Protein AF-A0A7X5SBX9-F1 (afdb_monomer_lite)

Structure (mmCIF, N/CA/C/O backbone):
data_AF-A0A7X5SBX9-F1
#
_entry.id   AF-A0A7X5SBX9-F1
#
loop_
_atom_site.group_PDB
_atom_site.id
_atom_site.type_symbol
_atom_site.label_atom_id
_atom_site.label_alt_id
_atom_site.label_comp_id
_atom_site.label_asym_id
_atom_site.label_entity_id
_atom_site.label_seq_id
_atom_site.pdbx_PDB_ins_code
_atom_site.Cartn_x
_atom_site.Cartn_y
_atom_site.Cartn_z
_atom_site.occupancy
_atom_site.B_iso_or_equiv
_atom_site.auth_seq_id
_atom_site.auth_comp_id
_atom_site.auth_asym_id
_atom_site.auth_atom_id
_atom_site.pdbx_PDB_model_num
ATOM 1 N N . LYS A 1 1 ? 2.574 -17.340 -10.762 1.00 92.25 1 LYS A N 1
ATOM 2 C CA . LYS A 1 1 ? 3.185 -17.526 -12.103 1.00 92.25 1 LYS A CA 1
ATOM 3 C C . LYS A 1 1 ? 4.017 -16.294 -12.417 1.00 92.25 1 LYS A C 1
ATOM 5 O O . LYS A 1 1 ? 3.651 -15.232 -11.936 1.00 92.25 1 LYS A O 1
ATOM 10 N N . ALA A 1 2 ? 5.104 -16.433 -13.167 1.00 96.19 2 ALA A N 1
ATOM 11 C CA . ALA A 1 2 ? 5.931 -15.304 -13.580 1.00 96.19 2 ALA A CA 1
ATOM 12 C C . ALA A 1 2 ? 6.313 -15.465 -15.054 1.00 96.19 2 ALA A C 1
ATOM 14 O O . ALA A 1 2 ? 6.641 -16.578 -15.467 1.00 96.19 2 ALA A O 1
ATOM 15 N N . HIS A 1 3 ? 6.259 -14.379 -15.821 1.00 97.44 3 HIS A N 1
ATOM 16 C CA . HIS A 1 3 ? 6.640 -14.342 -17.231 1.00 97.44 3 HIS A CA 1
ATOM 17 C C . HIS A 1 3 ? 7.569 -13.158 -17.471 1.00 97.44 3 HIS A C 1
ATOM 19 O O . HIS A 1 3 ? 7.263 -12.037 -17.072 1.00 97.44 3 HIS A O 1
ATOM 25 N N . GLY A 1 4 ? 8.705 -13.419 -18.114 1.00 96.12 4 GLY A N 1
ATOM 26 C CA . GLY A 1 4 ? 9.701 -12.407 -18.444 1.00 96.12 4 GLY A CA 1
ATOM 27 C C . GLY A 1 4 ? 9.934 -12.327 -19.947 1.00 96.12 4 GLY A C 1
ATOM 28 O O . GLY A 1 4 ? 9.848 -13.339 -20.644 1.00 96.12 4 GLY A O 1
ATOM 29 N N . ARG A 1 5 ? 10.245 -11.129 -20.438 1.00 96.06 5 ARG A N 1
ATOM 30 C CA . ARG A 1 5 ? 10.600 -10.869 -21.838 1.00 96.06 5 ARG A CA 1
ATOM 31 C C . ARG A 1 5 ? 11.639 -9.759 -21.909 1.00 96.06 5 ARG A C 1
ATOM 33 O O . ARG A 1 5 ? 11.626 -8.851 -21.083 1.00 96.06 5 ARG A O 1
ATOM 40 N N . ILE A 1 6 ? 12.503 -9.828 -22.916 1.00 95.44 6 ILE A N 1
ATOM 41 C CA . ILE A 1 6 ? 13.367 -8.719 -23.312 1.00 95.44 6 ILE A CA 1
ATOM 42 C C . ILE A 1 6 ? 13.022 -8.342 -24.746 1.00 95.44 6 ILE A C 1
ATOM 44 O O . ILE A 1 6 ? 12.961 -9.213 -25.614 1.00 95.44 6 ILE A O 1
ATOM 48 N N . ASP A 1 7 ? 12.815 -7.053 -24.982 1.00 93.00 7 ASP A N 1
ATOM 49 C CA . ASP A 1 7 ? 12.520 -6.524 -26.306 1.00 93.00 7 ASP A CA 1
ATOM 50 C C . ASP A 1 7 ? 13.794 -6.135 -27.037 1.00 93.00 7 ASP A C 1
ATOM 52 O O . ASP A 1 7 ? 14.637 -5.405 -26.512 1.00 93.00 7 ASP A O 1
ATOM 56 N N . ALA A 1 8 ? 13.922 -6.617 -28.273 1.00 83.44 8 ALA A N 1
ATOM 57 C CA . ALA A 1 8 ? 14.996 -6.231 -29.173 1.00 83.44 8 ALA A CA 1
ATOM 58 C C . ALA A 1 8 ? 14.682 -4.852 -29.775 1.00 83.44 8 ALA A C 1
ATOM 60 O O . ALA A 1 8 ? 13.998 -4.736 -30.790 1.00 83.44 8 ALA A O 1
ATOM 61 N N . ALA A 1 9 ? 15.172 -3.806 -29.117 1.00 82.38 9 ALA A N 1
ATOM 62 C CA . ALA A 1 9 ? 15.111 -2.418 -29.563 1.00 82.38 9 ALA A CA 1
ATOM 63 C C . ALA A 1 9 ? 16.514 -1.787 -29.505 1.00 82.38 9 ALA A C 1
ATOM 65 O O . ALA A 1 9 ? 17.444 -2.390 -28.971 1.00 82.38 9 ALA A O 1
ATOM 66 N N . ALA A 1 10 ? 16.669 -0.563 -30.026 1.00 84.94 10 ALA A N 1
ATOM 67 C CA . ALA A 1 10 ? 17.936 0.180 -29.950 1.00 84.94 10 ALA A CA 1
ATOM 68 C C . ALA A 1 10 ? 18.453 0.317 -28.503 1.00 84.94 10 ALA A C 1
ATOM 70 O O . ALA A 1 10 ? 19.654 0.223 -28.266 1.00 84.94 10 ALA A O 1
ATOM 71 N N . THR A 1 11 ? 17.529 0.448 -27.545 1.00 87.56 11 THR A N 1
ATOM 72 C CA . THR A 1 11 ? 17.781 0.239 -26.116 1.00 87.56 11 THR A CA 1
ATOM 73 C C . THR A 1 11 ? 16.912 -0.930 -25.651 1.00 87.56 11 THR A C 1
ATOM 75 O O . THR A 1 11 ? 15.694 -0.760 -25.551 1.00 87.56 11 THR A O 1
ATOM 78 N N . PRO A 1 12 ? 17.485 -2.115 -25.384 1.00 93.06 12 PRO A N 1
ATOM 79 C CA . PRO A 1 12 ? 16.712 -3.273 -24.951 1.00 93.06 12 PRO A CA 1
ATOM 80 C C . PRO A 1 12 ? 15.933 -3.002 -23.658 1.00 93.06 12 PRO A C 1
ATOM 82 O O . PRO A 1 12 ? 16.450 -2.374 -22.732 1.00 93.06 12 PRO A O 1
ATOM 85 N N . GLN A 1 13 ? 14.687 -3.470 -23.585 1.00 95.12 13 GLN A N 1
ATOM 86 C CA . GLN A 1 13 ? 13.822 -3.305 -22.409 1.00 95.12 13 GLN A CA 1
ATOM 87 C C . GLN A 1 13 ? 13.483 -4.663 -21.809 1.00 95.12 13 GLN A C 1
ATOM 89 O O . GLN A 1 13 ? 13.090 -5.574 -22.534 1.00 95.12 13 GLN A O 1
ATOM 94 N N . ALA A 1 14 ? 13.627 -4.797 -20.494 1.00 95.62 14 ALA A N 1
ATOM 95 C CA . ALA A 1 14 ? 13.202 -5.973 -19.752 1.00 95.62 14 ALA A CA 1
ATOM 96 C C . ALA A 1 14 ? 11.796 -5.757 -19.189 1.00 95.62 14 ALA A C 1
ATOM 98 O O . ALA A 1 14 ? 11.502 -4.707 -18.621 1.00 95.62 14 ALA A O 1
ATOM 99 N N . HIS A 1 15 ? 10.953 -6.778 -19.309 1.00 96.69 15 HIS A N 1
ATOM 100 C CA . HIS A 1 15 ? 9.602 -6.836 -18.765 1.00 96.69 15 HIS A CA 1
ATOM 101 C C . HIS A 1 15 ? 9.459 -8.080 -17.894 1.00 96.69 15 HIS A C 1
ATOM 103 O O . HIS A 1 15 ? 9.902 -9.163 -18.283 1.00 96.69 15 HIS A O 1
ATOM 109 N N . LEU A 1 16 ? 8.814 -7.939 -16.739 1.00 96.75 16 LEU A N 1
ATOM 110 C CA . LEU A 1 16 ? 8.496 -9.048 -15.848 1.00 96.75 16 LEU A CA 1
ATOM 111 C C . LEU A 1 16 ? 7.091 -8.871 -15.276 1.00 96.75 16 LEU A C 1
ATOM 113 O O . LEU A 1 16 ? 6.802 -7.895 -14.592 1.00 96.75 16 LEU A O 1
ATOM 117 N N . GLU A 1 17 ? 6.233 -9.847 -15.531 1.00 98.06 17 GLU A N 1
ATOM 118 C CA . GLU A 1 17 ? 4.890 -9.936 -14.970 1.00 98.06 17 GLU A CA 1
ATOM 119 C C . GLU A 1 17 ? 4.841 -11.089 -13.973 1.00 98.06 17 GLU A C 1
ATOM 121 O O . GLU A 1 17 ? 5.220 -12.220 -14.287 1.00 98.06 17 GLU A O 1
ATOM 126 N N . VAL A 1 18 ? 4.365 -10.817 -12.763 1.00 97.94 18 VAL A N 1
ATOM 127 C CA . VAL A 1 18 ? 4.237 -11.795 -11.686 1.00 97.94 18 VAL A CA 1
ATOM 128 C C . VAL A 1 18 ? 2.808 -11.774 -11.160 1.00 97.94 18 VAL A C 1
ATOM 130 O O . VAL A 1 18 ? 2.305 -10.741 -10.732 1.00 97.94 18 VAL A O 1
ATOM 133 N N . SER A 1 19 ? 2.180 -12.945 -11.140 1.00 97.88 19 SER A N 1
ATOM 134 C CA . SER A 1 19 ? 0.872 -13.170 -10.524 1.00 97.88 19 SER A CA 1
ATOM 135 C C . SER A 1 19 ? 1.034 -14.066 -9.302 1.00 97.88 19 SER A C 1
ATOM 137 O O . SER A 1 19 ? 1.477 -15.220 -9.421 1.00 97.88 19 SER A O 1
ATOM 139 N N . ILE A 1 20 ? 0.655 -13.559 -8.134 1.00 97.88 20 ILE A N 1
ATOM 140 C CA . ILE A 1 20 ? 0.718 -14.261 -6.853 1.00 97.88 20 ILE A CA 1
ATOM 141 C C . ILE A 1 20 ? -0.720 -14.620 -6.436 1.00 97.88 20 ILE A C 1
ATOM 143 O O . ILE A 1 20 ? -1.501 -13.716 -6.141 1.00 97.88 20 ILE A O 1
ATOM 147 N N . PRO A 1 21 ? -1.092 -15.918 -6.397 1.00 97.75 21 PRO A N 1
ATOM 148 C CA . PRO A 1 21 ? -2.480 -16.328 -6.151 1.00 97.75 21 PRO A CA 1
ATOM 149 C C . PRO A 1 21 ? -3.032 -15.897 -4.789 1.00 97.75 21 PRO A C 1
ATOM 151 O O . PRO A 1 21 ? -4.204 -15.560 -4.670 1.00 97.75 21 PRO A O 1
ATOM 154 N N . THR A 1 22 ? -2.192 -15.915 -3.755 1.00 97.81 22 THR A N 1
ATOM 155 C CA . THR A 1 22 ? -2.549 -15.521 -2.388 1.00 97.81 22 THR A CA 1
ATOM 156 C C . THR A 1 22 ? -1.390 -14.771 -1.763 1.00 97.81 22 THR A C 1
ATOM 158 O O . THR A 1 22 ? -0.244 -15.203 -1.907 1.00 97.81 22 THR A O 1
ATOM 161 N N . PHE A 1 23 ? -1.668 -13.700 -1.032 1.00 97.44 23 PHE A N 1
ATOM 162 C CA . PHE A 1 23 ? -0.637 -12.886 -0.403 1.00 97.44 23 PHE A CA 1
ATOM 163 C C . PHE A 1 23 ? -1.092 -12.362 0.955 1.00 97.44 23 PHE A C 1
ATOM 165 O O . PHE A 1 23 ? -2.276 -12.146 1.193 1.00 97.44 23 PHE A O 1
ATOM 172 N N . LYS A 1 24 ? -0.122 -12.126 1.838 1.00 97.50 24 LYS A N 1
ATOM 173 C CA . LYS A 1 24 ? -0.315 -11.386 3.085 1.00 97.50 24 LYS A CA 1
ATOM 174 C C . LYS A 1 24 ? 0.732 -10.292 3.151 1.00 97.50 24 LYS A C 1
ATOM 176 O O . LYS A 1 24 ? 1.890 -10.549 2.823 1.00 97.50 24 LYS A O 1
ATOM 181 N N . ALA A 1 25 ? 0.341 -9.105 3.593 1.00 95.44 25 ALA A N 1
ATOM 182 C CA . ALA A 1 25 ? 1.286 -8.031 3.863 1.00 95.44 25 ALA A CA 1
ATOM 183 C C . ALA A 1 25 ? 1.317 -7.717 5.357 1.00 95.44 25 ALA A C 1
ATOM 185 O O . ALA A 1 25 ? 0.280 -7.610 6.012 1.00 95.44 25 ALA A O 1
ATOM 186 N N . ALA A 1 26 ? 2.529 -7.564 5.877 1.00 96.19 26 ALA A N 1
ATOM 187 C CA . ALA A 1 26 ? 2.813 -7.137 7.236 1.00 96.19 26 ALA A CA 1
ATOM 188 C C . ALA A 1 26 ? 4.019 -6.184 7.210 1.00 96.19 26 ALA A C 1
ATOM 190 O O . ALA A 1 26 ? 4.863 -6.295 6.311 1.00 96.19 26 ALA A O 1
ATOM 191 N N . PRO A 1 27 ? 4.142 -5.257 8.171 1.00 93.12 27 PRO A N 1
ATOM 192 C CA . PRO A 1 27 ? 5.330 -4.429 8.297 1.00 93.12 27 PRO A CA 1
ATOM 193 C C . PRO A 1 27 ? 6.572 -5.289 8.557 1.00 93.12 27 PRO A C 1
ATOM 195 O O . PRO A 1 27 ? 6.510 -6.271 9.298 1.00 93.12 27 PRO A O 1
ATOM 198 N N . ARG A 1 28 ? 7.723 -4.898 7.992 1.00 90.94 28 ARG A N 1
ATOM 199 C CA . ARG A 1 28 ? 8.990 -5.643 8.147 1.00 90.94 28 ARG A CA 1
ATOM 200 C C . ARG A 1 28 ? 9.422 -5.783 9.611 1.00 90.94 28 ARG A C 1
ATOM 202 O O . ARG A 1 28 ? 9.971 -6.810 9.991 1.00 90.94 28 ARG A O 1
ATOM 209 N N . ASP A 1 29 ? 9.158 -4.760 10.416 1.00 94.00 29 ASP A N 1
ATOM 210 C CA . ASP A 1 29 ? 9.477 -4.691 11.845 1.00 94.00 29 ASP A CA 1
ATOM 211 C C . ASP A 1 29 ? 8.416 -5.350 12.748 1.00 94.00 29 ASP A C 1
ATOM 213 O O . ASP A 1 29 ? 8.649 -5.545 13.939 1.00 94.00 29 ASP A O 1
ATOM 217 N N . ALA A 1 30 ? 7.255 -5.716 12.196 1.00 93.62 30 ALA A N 1
ATOM 218 C CA . ALA A 1 30 ? 6.140 -6.304 12.930 1.00 93.62 30 ALA A CA 1
ATOM 219 C C . ALA A 1 30 ? 5.452 -7.413 12.107 1.00 93.62 30 ALA A C 1
ATOM 221 O O . ALA A 1 30 ? 4.266 -7.308 11.795 1.00 93.62 30 ALA A O 1
ATOM 222 N N . PRO A 1 31 ? 6.145 -8.523 11.786 1.00 92.75 31 PRO A N 1
ATOM 223 C CA . PRO A 1 31 ? 5.660 -9.534 10.836 1.00 92.75 31 PRO A CA 1
ATOM 224 C C . PRO A 1 31 ? 4.389 -10.274 11.284 1.00 92.75 31 PRO A C 1
ATOM 226 O O . PRO A 1 31 ? 3.738 -10.932 10.478 1.00 92.75 31 PRO A O 1
ATOM 229 N N . ARG A 1 32 ? 4.021 -10.181 12.569 1.00 92.38 32 ARG A N 1
ATOM 230 C CA . ARG A 1 32 ? 2.772 -10.746 13.110 1.00 92.38 32 ARG A CA 1
ATOM 231 C C . ARG A 1 32 ? 1.564 -9.814 12.943 1.00 92.38 32 ARG A C 1
ATOM 233 O O . ARG A 1 32 ? 0.440 -10.266 13.126 1.00 92.38 32 ARG A O 1
ATOM 240 N N . GLN A 1 33 ? 1.777 -8.537 12.622 1.00 94.06 33 GLN A N 1
ATOM 241 C CA . GLN A 1 33 ? 0.708 -7.565 12.386 1.00 94.06 33 GLN A CA 1
ATOM 242 C C . GLN A 1 33 ? 0.305 -7.609 10.913 1.00 94.06 33 GLN A C 1
ATOM 244 O O . GLN A 1 33 ? 0.842 -6.878 10.083 1.00 94.06 33 GLN A O 1
ATOM 249 N N . VAL A 1 34 ? -0.620 -8.508 10.581 1.00 96.44 34 VAL A N 1
ATOM 250 C CA . VAL A 1 34 ? -1.158 -8.615 9.221 1.00 96.44 34 VAL A CA 1
ATOM 251 C C . VAL A 1 34 ? -1.974 -7.362 8.914 1.00 96.44 34 VAL A C 1
ATOM 253 O O . VAL A 1 34 ? -2.994 -7.118 9.553 1.00 96.44 34 VAL A O 1
ATOM 256 N N . LEU A 1 35 ? -1.530 -6.585 7.928 1.00 96.12 35 LEU A N 1
ATOM 257 C CA . LEU A 1 35 ? -2.261 -5.420 7.426 1.00 96.12 35 LEU A CA 1
ATOM 258 C C . LEU A 1 35 ? -3.411 -5.872 6.533 1.00 96.12 35 LEU A C 1
ATOM 260 O O . LEU A 1 35 ? -4.536 -5.398 6.656 1.00 96.12 35 LEU A O 1
ATOM 264 N N . LEU A 1 36 ? -3.111 -6.817 5.642 1.00 97.06 36 LEU A N 1
ATOM 265 C CA . LEU A 1 36 ? -4.059 -7.340 4.673 1.00 97.06 36 LEU A CA 1
ATOM 266 C C . LEU A 1 36 ? -3.726 -8.778 4.264 1.00 97.06 36 LEU A C 1
ATOM 268 O O . LEU A 1 36 ? -2.566 -9.203 4.288 1.00 97.06 36 LEU A O 1
ATOM 272 N N . ASP A 1 37 ? -4.767 -9.501 3.871 1.00 98.06 37 ASP A N 1
ATOM 273 C CA . ASP A 1 37 ? -4.752 -10.875 3.374 1.00 98.06 37 ASP A CA 1
ATOM 274 C C . ASP A 1 37 ? -5.618 -10.935 2.113 1.00 98.06 37 ASP A C 1
ATOM 276 O O . ASP A 1 37 ? -6.808 -10.616 2.152 1.00 98.06 37 ASP A O 1
ATOM 280 N N . GLY A 1 38 ? -5.021 -11.274 0.979 1.00 98.12 38 GLY A N 1
ATOM 281 C CA . GLY A 1 38 ? -5.664 -11.113 -0.315 1.00 98.12 38 GLY A CA 1
ATOM 282 C C . GLY A 1 38 ? -5.299 -12.186 -1.323 1.00 98.12 38 GLY A C 1
ATOM 283 O O . GLY A 1 38 ? -4.548 -13.133 -1.061 1.00 98.12 38 GLY A O 1
ATOM 284 N N . ARG A 1 39 ? -5.864 -12.016 -2.514 1.00 98.06 39 ARG A N 1
ATOM 285 C CA . ARG A 1 39 ? -5.692 -12.905 -3.659 1.00 98.06 39 ARG A CA 1
ATOM 286 C C . ARG A 1 39 ? -5.305 -12.127 -4.903 1.00 98.06 39 ARG A C 1
ATOM 288 O O . ARG A 1 39 ? -5.507 -10.919 -4.965 1.00 98.06 39 ARG A O 1
ATOM 295 N N . ASP A 1 40 ? -4.742 -12.848 -5.864 1.00 97.25 40 ASP A N 1
ATOM 296 C CA . ASP A 1 40 ? -4.482 -12.360 -7.220 1.00 97.25 40 ASP A CA 1
ATOM 297 C C . ASP A 1 40 ? -3.671 -11.058 -7.285 1.00 97.25 40 ASP A C 1
ATOM 299 O O . ASP A 1 40 ? -3.932 -10.182 -8.112 1.00 97.25 40 ASP A O 1
ATOM 303 N N . LEU A 1 41 ? -2.642 -10.951 -6.441 1.00 98.19 41 LEU A N 1
ATOM 304 C CA . LEU A 1 41 ? -1.698 -9.840 -6.486 1.00 98.19 41 LEU A CA 1
ATOM 305 C C . LEU A 1 41 ? -0.936 -9.876 -7.813 1.00 98.19 41 LEU A C 1
ATOM 307 O O . LEU A 1 41 ? -0.292 -10.876 -8.144 1.00 98.19 41 LEU A O 1
ATOM 311 N N . GLN A 1 42 ? -1.004 -8.773 -8.551 1.00 98.38 42 GLN A N 1
ATOM 312 C CA . GLN A 1 42 ? -0.295 -8.587 -9.810 1.00 98.38 42 GLN A CA 1
ATOM 313 C C . GLN A 1 42 ? 0.853 -7.606 -9.608 1.00 98.38 42 GLN A C 1
ATOM 315 O O . GLN A 1 42 ? 0.668 -6.531 -9.039 1.00 98.38 42 GLN A O 1
ATOM 320 N N . LEU A 1 43 ? 2.024 -7.973 -10.108 1.00 97.31 43 LEU A N 1
ATOM 321 C CA . LEU A 1 43 ? 3.203 -7.127 -10.156 1.00 97.31 43 LEU A CA 1
ATOM 322 C C . LEU A 1 43 ? 3.705 -7.094 -11.597 1.00 97.31 43 LEU A C 1
ATOM 324 O O . LEU A 1 43 ? 4.139 -8.116 -12.123 1.00 97.31 43 LEU A O 1
ATOM 328 N N . ALA A 1 44 ? 3.645 -5.928 -12.227 1.00 97.81 44 ALA A N 1
ATOM 329 C CA . ALA A 1 44 ? 4.246 -5.683 -13.531 1.00 97.81 44 ALA A CA 1
ATOM 330 C C . ALA A 1 44 ? 5.491 -4.825 -13.338 1.00 97.81 44 ALA A C 1
ATOM 332 O O . ALA A 1 44 ? 5.444 -3.824 -12.634 1.00 97.81 44 ALA A O 1
ATOM 333 N N . MET A 1 45 ? 6.605 -5.206 -13.944 1.00 96.50 45 MET A N 1
ATOM 334 C CA . MET A 1 45 ? 7.870 -4.491 -13.846 1.00 96.50 45 MET A CA 1
ATOM 335 C C . MET A 1 45 ? 8.452 -4.279 -15.230 1.00 96.50 45 MET A C 1
ATOM 337 O O . MET A 1 45 ? 8.366 -5.164 -16.084 1.00 96.50 45 MET A O 1
ATOM 341 N N . HIS A 1 46 ? 9.069 -3.123 -15.439 1.00 96.06 46 HIS A N 1
ATOM 342 C CA . HIS A 1 46 ? 9.811 -2.848 -16.656 1.00 96.06 46 HIS A CA 1
ATOM 343 C C . HIS A 1 46 ? 10.983 -1.897 -16.411 1.00 96.06 46 HIS A C 1
ATOM 345 O O . HIS A 1 46 ? 10.953 -1.077 -15.494 1.00 96.06 46 HIS A O 1
ATOM 351 N N . GLY A 1 47 ? 12.015 -1.998 -17.241 1.00 95.38 47 GLY A N 1
ATOM 352 C CA . GLY A 1 47 ? 13.206 -1.155 -17.165 1.00 95.38 47 GLY A CA 1
ATOM 353 C C . GLY A 1 47 ? 14.212 -1.492 -18.260 1.00 95.38 47 GLY A C 1
ATOM 354 O O . GLY A 1 47 ? 13.944 -2.320 -19.132 1.00 95.38 47 GLY A O 1
ATOM 355 N N . ASP A 1 48 ? 15.382 -0.860 -18.207 1.00 94.88 48 ASP A N 1
ATOM 356 C CA . ASP A 1 48 ? 16.485 -1.174 -19.117 1.00 94.88 48 ASP A CA 1
ATOM 357 C C . ASP A 1 48 ? 16.955 -2.623 -18.909 1.00 94.88 48 ASP A C 1
ATOM 359 O O . ASP A 1 48 ? 17.100 -3.074 -17.774 1.00 94.88 48 ASP A O 1
ATOM 363 N N . ALA A 1 49 ? 17.174 -3.373 -19.991 1.00 92.62 49 ALA A N 1
ATOM 364 C CA . ALA A 1 49 ? 17.611 -4.765 -19.874 1.00 92.62 49 ALA A CA 1
ATOM 365 C C . ALA A 1 49 ? 19.085 -4.899 -19.454 1.00 92.62 49 ALA A C 1
ATOM 367 O O . ALA A 1 49 ? 19.511 -5.970 -19.017 1.00 92.62 49 ALA A O 1
ATOM 368 N N . GLU A 1 50 ? 19.877 -3.833 -19.574 1.00 92.69 50 GLU A N 1
ATOM 369 C CA . GLU A 1 50 ? 21.230 -3.793 -19.046 1.00 92.69 50 GLU A CA 1
ATOM 370 C C . GLU A 1 50 ? 21.190 -3.702 -17.518 1.00 92.69 50 GLU A C 1
ATOM 372 O O . GLU A 1 50 ? 20.772 -2.698 -16.939 1.00 92.69 50 GLU A O 1
ATOM 377 N N . LEU A 1 51 ? 21.683 -4.744 -16.843 1.00 86.00 51 LEU A N 1
ATOM 378 C CA . LEU A 1 51 ? 21.624 -4.862 -15.383 1.00 86.00 51 LEU A CA 1
ATOM 379 C C . LEU A 1 51 ? 22.226 -3.651 -14.647 1.00 86.00 51 LEU A C 1
ATOM 381 O O . LEU A 1 51 ? 21.720 -3.260 -13.595 1.00 86.00 51 LEU A O 1
ATOM 385 N N . ALA A 1 52 ? 23.271 -3.036 -15.213 1.00 89.19 52 ALA A N 1
ATOM 386 C CA . ALA A 1 52 ? 23.905 -1.843 -14.656 1.00 89.19 52 ALA A CA 1
ATOM 387 C C . ALA A 1 52 ? 22.945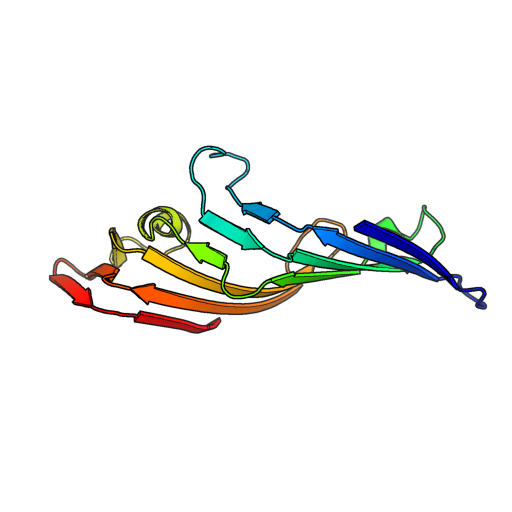 -0.643 -14.567 1.00 89.19 52 ALA A C 1
ATOM 389 O O . ALA A 1 52 ? 23.044 0.140 -13.627 1.00 89.19 52 ALA A O 1
ATOM 390 N N . ARG A 1 53 ? 21.998 -0.528 -15.508 1.00 90.56 53 ARG A N 1
ATOM 391 C CA . ARG A 1 53 ? 21.003 0.554 -15.586 1.00 90.56 53 ARG A CA 1
ATOM 392 C C . ARG A 1 53 ? 19.630 0.142 -15.062 1.00 90.56 53 ARG A C 1
ATOM 394 O O . ARG A 1 53 ? 18.832 1.006 -14.697 1.00 90.56 53 ARG A O 1
ATOM 401 N N . LEU A 1 54 ? 19.348 -1.157 -14.964 1.00 88.88 54 LEU A N 1
ATOM 402 C CA . LEU A 1 54 ? 18.077 -1.678 -14.456 1.00 88.88 54 LEU A CA 1
ATOM 403 C C . LEU A 1 54 ? 17.746 -1.113 -13.069 1.00 88.88 54 LEU A C 1
ATOM 405 O O . LEU A 1 54 ? 16.624 -0.680 -12.838 1.00 88.88 54 LEU A O 1
ATOM 409 N N . ARG A 1 55 ? 18.727 -1.042 -12.162 1.00 88.75 55 ARG A N 1
ATOM 410 C CA . ARG A 1 55 ? 18.524 -0.530 -10.794 1.00 88.75 55 ARG A CA 1
ATOM 411 C C . ARG A 1 55 ? 18.039 0.922 -10.718 1.00 88.75 55 ARG A C 1
ATOM 413 O O . ARG A 1 55 ? 17.444 1.286 -9.716 1.00 88.75 55 ARG A O 1
ATOM 420 N N . ASP A 1 56 ? 18.293 1.731 -11.742 1.00 91.38 56 ASP A N 1
ATOM 421 C CA . ASP A 1 56 ? 17.910 3.148 -11.760 1.00 91.38 56 ASP A CA 1
ATOM 422 C C . ASP A 1 56 ? 16.681 3.387 -12.648 1.00 91.38 56 ASP A C 1
ATOM 424 O O . ASP A 1 56 ? 15.995 4.400 -12.527 1.00 91.38 56 ASP A O 1
ATOM 428 N N . THR A 1 57 ? 16.384 2.441 -13.543 1.00 93.56 57 THR A N 1
ATOM 429 C CA . THR A 1 57 ? 15.310 2.548 -14.540 1.00 93.56 57 THR A CA 1
ATOM 430 C C . THR A 1 57 ? 14.099 1.674 -14.234 1.00 93.56 57 THR A C 1
ATOM 432 O O . THR A 1 57 ? 13.054 1.872 -14.856 1.00 93.56 57 THR A O 1
ATOM 435 N N . LEU A 1 58 ? 14.211 0.730 -13.290 1.00 94.81 58 LEU A N 1
ATOM 436 C CA . LEU A 1 58 ? 13.125 -0.174 -12.926 1.00 94.81 58 LEU A CA 1
ATOM 437 C C . LEU A 1 58 ? 11.927 0.617 -12.401 1.00 94.81 58 LEU A C 1
ATOM 439 O O . LEU A 1 58 ? 12.008 1.344 -11.407 1.00 94.81 58 LEU A O 1
ATOM 443 N N . LYS A 1 59 ? 10.794 0.396 -13.055 1.00 96.44 59 LYS A N 1
ATOM 444 C CA . LYS A 1 59 ? 9.471 0.817 -12.617 1.00 96.44 59 LYS A CA 1
ATOM 445 C C . LYS A 1 59 ? 8.632 -0.421 -12.380 1.00 96.44 59 LYS A C 1
ATOM 447 O O . LYS A 1 59 ? 8.693 -1.374 -13.158 1.00 96.44 59 LYS A O 1
ATOM 452 N N . ALA A 1 60 ? 7.849 -0.398 -11.316 1.00 97.00 60 ALA A N 1
ATOM 453 C CA . ALA A 1 60 ? 6.952 -1.480 -10.965 1.00 97.00 60 ALA A CA 1
ATOM 454 C C . ALA A 1 60 ? 5.540 -0.947 -10.718 1.00 97.00 60 ALA A C 1
ATOM 456 O O . ALA A 1 60 ? 5.381 0.115 -10.129 1.00 97.00 60 ALA A O 1
ATOM 457 N N . GLN A 1 61 ? 4.531 -1.706 -11.130 1.00 97.94 61 GLN A N 1
ATOM 458 C CA . GLN A 1 61 ? 3.132 -1.483 -10.802 1.00 97.94 61 GLN A CA 1
ATOM 459 C C . GLN A 1 61 ? 2.626 -2.668 -9.988 1.00 97.94 61 GLN A C 1
ATOM 461 O O . GLN A 1 61 ? 2.639 -3.807 -10.465 1.00 97.94 61 GLN A O 1
ATOM 466 N N . LEU A 1 62 ? 2.175 -2.400 -8.769 1.00 97.38 62 LEU A N 1
ATOM 467 C CA . LEU A 1 62 ? 1.569 -3.378 -7.878 1.00 97.38 62 LEU A CA 1
ATOM 468 C C . LEU A 1 62 ? 0.060 -3.165 -7.846 1.00 97.38 62 LEU A C 1
ATOM 470 O O . LEU A 1 62 ? -0.387 -2.066 -7.533 1.00 97.38 62 LEU A O 1
ATOM 474 N N . ARG A 1 63 ? -0.724 -4.215 -8.102 1.00 98.19 63 ARG A N 1
ATOM 475 C CA . ARG A 1 63 ? -2.188 -4.140 -8.058 1.00 98.19 63 ARG A CA 1
ATOM 476 C C . ARG A 1 63 ? -2.804 -5.305 -7.315 1.00 98.19 63 ARG A C 1
ATOM 478 O O . ARG A 1 63 ? -2.431 -6.458 -7.532 1.00 98.19 63 ARG A O 1
ATOM 485 N N . PHE A 1 64 ? -3.808 -5.001 -6.513 1.00 98.25 64 PHE A N 1
ATOM 486 C CA . PHE A 1 64 ? -4.670 -5.983 -5.873 1.00 98.25 64 PHE A CA 1
ATOM 487 C C . PHE A 1 64 ? -6.053 -5.386 -5.633 1.00 98.25 64 PHE A C 1
ATOM 489 O O . PHE A 1 64 ? -6.238 -4.168 -5.627 1.00 98.25 64 PHE A O 1
ATOM 496 N N . SER A 1 65 ? -7.036 -6.246 -5.410 1.00 97.94 65 SER A N 1
ATOM 497 C CA . SER A 1 65 ? -8.410 -5.820 -5.166 1.00 97.94 65 SER A CA 1
ATOM 498 C C . SER A 1 65 ? -9.019 -6.621 -4.034 1.00 97.94 65 SER A C 1
ATOM 500 O O . SER A 1 65 ? -8.710 -7.800 -3.872 1.00 97.94 65 SER A O 1
ATOM 502 N N . ASP A 1 66 ? -9.876 -5.956 -3.263 1.00 97.44 66 ASP A N 1
ATOM 503 C CA . ASP A 1 66 ? -10.685 -6.562 -2.202 1.00 97.44 66 ASP A CA 1
ATOM 504 C C . ASP A 1 66 ? -9.878 -7.428 -1.209 1.00 97.44 66 ASP A C 1
ATOM 506 O O . ASP A 1 66 ? -10.337 -8.459 -0.718 1.00 97.44 66 ASP A O 1
ATOM 510 N N . ALA A 1 67 ? -8.642 -7.018 -0.902 1.00 98.50 67 ALA A N 1
ATOM 511 C CA . ALA A 1 67 ? -7.828 -7.695 0.098 1.00 98.50 67 ALA A CA 1
ATOM 512 C C . ALA A 1 67 ? -8.425 -7.449 1.485 1.00 98.50 67 ALA A C 1
ATOM 514 O O . ALA A 1 67 ? -8.702 -6.311 1.863 1.00 98.50 67 ALA A O 1
ATOM 515 N N . ARG A 1 68 ? -8.615 -8.507 2.270 1.00 98.50 68 ARG A N 1
ATOM 516 C CA . ARG A 1 68 ? -9.209 -8.420 3.603 1.00 98.50 68 ARG A CA 1
ATOM 517 C C . ARG A 1 68 ? -8.268 -7.695 4.549 1.00 98.50 68 ARG A C 1
ATOM 519 O O . ARG A 1 68 ? -7.118 -8.093 4.681 1.00 98.50 68 ARG A O 1
ATOM 526 N N . VAL A 1 69 ? -8.800 -6.730 5.285 1.00 98.19 69 VAL A N 1
ATOM 527 C CA . VAL A 1 69 ? -8.165 -6.093 6.438 1.00 98.19 69 VAL A CA 1
ATOM 528 C C . VAL A 1 69 ? -8.754 -6.717 7.708 1.00 98.19 69 VAL A C 1
ATOM 530 O O . VAL A 1 69 ? -9.911 -6.438 8.031 1.00 98.19 69 VAL A O 1
ATOM 533 N N . PRO A 1 70 ? -8.025 -7.600 8.418 1.00 97.25 70 PRO A N 1
ATOM 534 C CA . PRO A 1 70 ? -8.600 -8.351 9.537 1.00 97.25 70 PRO A CA 1
ATOM 535 C C . PRO A 1 70 ? -8.882 -7.491 10.771 1.00 97.25 70 PRO A C 1
ATOM 537 O O . PRO A 1 70 ? -9.831 -7.762 11.500 1.00 97.25 70 PRO A O 1
ATOM 540 N N . ASP A 1 71 ? -8.047 -6.480 11.000 1.00 96.88 71 ASP A N 1
ATOM 541 C CA . ASP A 1 71 ? -8.091 -5.618 12.175 1.00 96.88 71 ASP A CA 1
ATOM 542 C C . ASP A 1 71 ? -7.662 -4.207 11.771 1.00 96.88 71 ASP A C 1
ATOM 544 O O . ASP A 1 71 ? -6.519 -3.989 11.375 1.00 96.88 71 ASP A O 1
ATOM 548 N N . LEU A 1 72 ? -8.568 -3.235 11.871 1.00 96.50 72 LEU A N 1
ATOM 549 C CA . LEU A 1 72 ? -8.265 -1.842 11.541 1.00 96.50 72 LEU A CA 1
ATOM 550 C C . LEU A 1 72 ? -7.263 -1.203 12.519 1.00 96.50 72 LEU A C 1
ATOM 552 O O . LEU A 1 72 ? -6.593 -0.236 12.157 1.00 96.50 72 LEU A O 1
ATOM 556 N N . THR A 1 73 ? -7.098 -1.722 13.740 1.00 95.69 73 THR A N 1
ATOM 557 C CA . THR A 1 73 ? -6.212 -1.110 14.746 1.00 95.69 73 THR A CA 1
ATOM 558 C C . THR A 1 73 ? -4.735 -1.142 14.354 1.00 95.69 73 THR A C 1
ATOM 560 O O . THR A 1 73 ? -3.966 -0.293 14.820 1.00 95.69 73 THR A O 1
ATOM 563 N N . VAL A 1 74 ? -4.336 -2.039 13.443 1.00 94.62 74 VAL A N 1
ATOM 564 C CA . VAL A 1 74 ? -2.965 -2.117 12.908 1.00 94.62 74 VAL A CA 1
ATOM 565 C C . VAL A 1 74 ? -2.561 -0.848 12.148 1.00 94.62 74 VAL A C 1
ATOM 567 O O . VAL A 1 74 ? -1.377 -0.520 12.082 1.00 94.62 74 VAL A O 1
ATOM 570 N N . TYR A 1 75 ? -3.533 -0.085 11.634 1.00 93.19 75 TYR A N 1
ATOM 571 C CA . TYR A 1 75 ? -3.288 1.155 10.895 1.00 93.19 75 TYR A CA 1
ATOM 572 C C . TYR A 1 75 ? -3.045 2.372 11.789 1.00 93.19 75 TYR A C 1
ATOM 574 O O . TYR A 1 75 ? -2.640 3.418 11.287 1.00 93.19 75 TYR A O 1
ATOM 582 N N . ASN A 1 76 ? -3.193 2.246 13.114 1.00 92.50 76 ASN A N 1
ATOM 583 C CA . ASN A 1 76 ? -2.892 3.337 14.049 1.00 92.50 76 ASN A CA 1
ATOM 584 C C . ASN A 1 76 ? -1.466 3.878 13.901 1.00 92.50 76 ASN A C 1
ATOM 586 O O . ASN A 1 76 ? -1.228 5.048 14.177 1.00 92.50 76 ASN A O 1
ATOM 590 N N . ARG A 1 77 ? -0.521 3.049 13.441 1.00 91.12 77 ARG A N 1
ATOM 591 C CA . ARG A 1 77 ? 0.865 3.470 13.202 1.00 91.12 77 ARG A CA 1
ATOM 592 C C . ARG A 1 77 ? 1.034 4.452 12.034 1.00 91.12 77 ARG A C 1
ATOM 594 O O . ARG A 1 77 ? 2.102 5.039 11.913 1.00 91.12 77 ARG A O 1
ATOM 601 N N . TYR A 1 78 ? 0.018 4.599 11.182 1.00 89.50 78 TYR A N 1
ATOM 602 C CA . TYR A 1 78 ? 0.014 5.496 10.022 1.00 89.50 78 TYR A CA 1
ATOM 603 C C . TYR A 1 78 ? -0.906 6.709 10.211 1.00 89.50 78 TYR A C 1
ATOM 605 O O . TYR A 1 78 ? -0.923 7.599 9.363 1.00 89.50 78 TYR A O 1
ATOM 613 N N . LEU A 1 79 ? -1.679 6.759 11.301 1.00 88.38 79 LEU A N 1
ATOM 614 C CA . LEU A 1 79 ? -2.556 7.891 11.578 1.00 88.38 79 LEU A CA 1
ATOM 615 C C . LEU A 1 79 ? -1.751 9.081 12.121 1.00 88.38 79 LEU A C 1
ATOM 617 O O . LEU A 1 79 ? -0.882 8.900 12.979 1.00 88.38 79 LEU A O 1
ATOM 621 N N . PRO A 1 80 ? -2.043 10.309 11.662 1.00 80.94 80 PRO A N 1
ATOM 622 C CA . PRO A 1 80 ? -1.379 11.495 12.169 1.00 80.94 80 PRO A CA 1
ATOM 623 C C . PRO A 1 80 ? -1.871 11.856 13.578 1.00 80.94 80 PRO A C 1
ATOM 625 O O . PRO A 1 80 ? -3.069 11.885 13.866 1.00 80.94 80 PRO A O 1
ATOM 628 N N . GLY A 1 81 ? -0.932 12.234 14.447 1.00 79.94 81 GLY A N 1
ATOM 629 C CA . GLY A 1 81 ? -1.230 12.802 15.762 1.00 79.94 81 GLY A CA 1
ATOM 630 C C . GLY A 1 81 ? -1.784 11.804 16.787 1.00 79.94 81 GLY A C 1
ATOM 631 O O . GLY A 1 81 ? -1.687 10.592 16.637 1.00 79.94 81 GLY A O 1
ATOM 632 N N . LYS A 1 82 ? -2.324 12.337 17.892 1.00 78.44 82 LYS A N 1
ATOM 633 C CA . LYS A 1 82 ? -2.864 11.548 19.022 1.00 78.44 82 LYS A CA 1
ATOM 634 C C . LYS A 1 82 ? -4.390 11.598 19.135 1.00 78.44 82 LYS A C 1
ATOM 636 O O . LYS A 1 82 ? -4.960 10.954 20.010 1.00 78.44 82 LYS A O 1
ATOM 641 N N . ASN A 1 83 ? -5.040 12.382 18.278 1.00 85.50 83 ASN A N 1
ATOM 642 C CA . ASN A 1 83 ? -6.455 12.713 18.424 1.00 85.50 83 ASN A CA 1
ATOM 643 C C . ASN A 1 83 ? -7.374 11.747 17.683 1.00 85.50 83 ASN A C 1
ATOM 645 O O . ASN A 1 83 ? -8.563 11.756 17.974 1.00 85.50 83 ASN A O 1
ATOM 649 N N . VAL A 1 84 ? -6.841 10.936 16.762 1.00 90.12 84 VAL A N 1
ATOM 650 C CA . VAL A 1 84 ? -7.577 9.888 16.048 1.00 90.12 84 VAL A CA 1
ATOM 651 C C . VAL A 1 84 ? -6.959 8.542 16.394 1.00 90.12 84 VAL A C 1
ATOM 653 O O . VAL A 1 84 ? -5.743 8.376 16.305 1.00 90.12 84 VAL A O 1
ATOM 656 N N . ARG A 1 85 ? -7.787 7.574 16.779 1.00 93.88 85 ARG A N 1
ATOM 657 C CA . ARG A 1 85 ? -7.350 6.199 17.025 1.00 93.88 85 ARG A CA 1
ATOM 658 C C . ARG A 1 85 ? -8.417 5.211 16.580 1.00 93.88 85 ARG A C 1
ATOM 660 O O . ARG A 1 85 ? -9.573 5.323 16.974 1.00 93.88 85 ARG A O 1
ATOM 667 N N . LEU A 1 86 ? -8.010 4.208 15.816 1.00 94.62 86 LEU A N 1
ATOM 668 C CA . LEU A 1 86 ? -8.802 3.024 15.510 1.00 94.62 86 LEU A CA 1
ATOM 669 C C . LEU A 1 86 ? -8.781 2.099 16.733 1.00 94.62 86 LEU A C 1
ATOM 671 O O . LEU A 1 86 ? -7.720 1.715 17.229 1.00 94.62 86 LEU A O 1
ATOM 675 N N . LEU A 1 87 ? -9.962 1.781 17.245 1.00 95.88 87 LEU A N 1
ATOM 676 C CA . LEU A 1 87 ? -10.198 0.919 18.403 1.00 95.88 87 LEU A CA 1
ATOM 677 C C . LEU A 1 87 ? -10.629 -0.496 18.000 1.00 95.88 87 LEU A C 1
ATOM 679 O O . LEU A 1 87 ? -10.550 -1.405 18.819 1.00 95.88 87 LEU A O 1
ATOM 683 N N . GLY A 1 88 ? -11.067 -0.685 16.754 1.00 96.75 88 GLY A N 1
ATOM 684 C CA . GLY A 1 88 ? -11.479 -1.979 16.223 1.00 96.75 88 GLY A CA 1
ATOM 685 C C . GLY A 1 88 ? -12.171 -1.861 14.870 1.00 96.75 88 GLY A C 1
ATOM 686 O O . GLY A 1 88 ? -12.279 -0.772 14.302 1.00 96.75 88 GLY A O 1
ATOM 687 N N . GLY A 1 89 ? -12.667 -2.998 14.390 1.00 97.56 89 GLY A N 1
ATOM 688 C CA . GLY A 1 89 ? -13.317 -3.149 13.091 1.00 97.56 89 GLY A CA 1
ATOM 689 C C . GLY A 1 89 ? -12.437 -3.900 12.097 1.00 97.56 89 GLY A C 1
ATOM 690 O O . GLY A 1 89 ? -11.276 -4.205 12.370 1.00 97.56 89 GLY A O 1
ATOM 691 N N . SER A 1 90 ? -13.010 -4.205 10.940 1.00 98.12 90 SER A N 1
ATOM 692 C CA . SER A 1 90 ? -12.345 -4.923 9.846 1.00 98.12 90 SER A CA 1
ATOM 693 C C . SER A 1 90 ? -12.655 -4.232 8.523 1.00 98.12 90 SER A C 1
ATOM 695 O O . SER A 1 90 ? -13.367 -3.230 8.512 1.00 98.12 90 SER A O 1
ATOM 697 N N . GLY A 1 91 ? -12.130 -4.712 7.401 1.00 97.56 91 GLY A N 1
ATOM 698 C CA . GLY A 1 91 ? -12.432 -4.082 6.123 1.00 97.56 91 GLY A CA 1
ATOM 699 C C . GLY A 1 91 ? -11.906 -4.807 4.898 1.00 97.56 91 GLY A C 1
ATOM 700 O O . GLY A 1 91 ? -11.479 -5.961 4.955 1.00 97.56 91 GLY A O 1
ATOM 701 N N . SER A 1 92 ? -11.928 -4.084 3.784 1.00 98.25 92 SER A N 1
ATOM 702 C CA . SER A 1 92 ? -11.328 -4.478 2.511 1.00 98.25 92 SER A CA 1
ATOM 703 C C . SER A 1 92 ? -10.500 -3.330 1.943 1.00 98.25 92 SER A C 1
ATOM 705 O O . SER A 1 92 ? -10.887 -2.170 2.072 1.00 98.25 92 SER A O 1
ATOM 707 N N . LEU A 1 93 ? -9.373 -3.655 1.316 1.00 98.00 93 LEU A N 1
ATOM 708 C CA . LEU A 1 93 ? -8.473 -2.707 0.675 1.00 98.00 93 LEU A CA 1
ATOM 709 C C . LEU A 1 93 ? -8.264 -3.098 -0.788 1.00 98.00 93 LEU A C 1
ATOM 711 O O . LEU A 1 93 ? -7.914 -4.236 -1.101 1.00 98.00 93 LEU A O 1
ATOM 715 N N . THR A 1 94 ? -8.442 -2.128 -1.674 1.00 98.44 94 THR A N 1
ATOM 716 C CA . THR A 1 94 ? -8.024 -2.198 -3.077 1.00 98.44 94 THR A CA 1
ATOM 717 C C . THR A 1 94 ? -6.883 -1.215 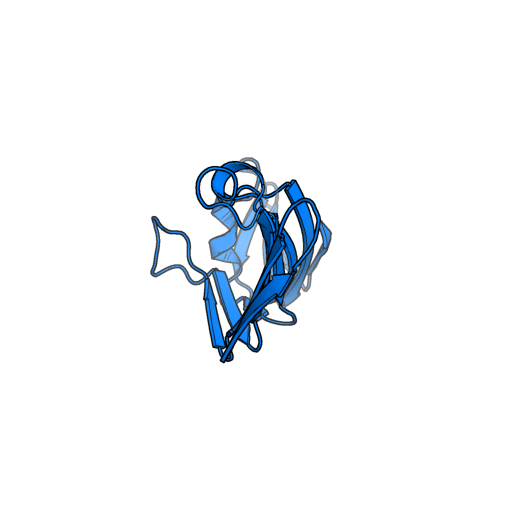-3.280 1.00 98.44 94 THR A C 1
ATOM 719 O O . THR A 1 94 ? -6.936 -0.112 -2.735 1.00 98.44 94 THR A O 1
ATOM 722 N N . GLY A 1 95 ? -5.856 -1.605 -4.034 1.00 97.31 95 GLY A N 1
ATOM 723 C CA . GLY A 1 95 ? -4.669 -0.780 -4.230 1.00 97.31 95 GLY A CA 1
ATOM 724 C C . GLY A 1 95 ? -4.056 -0.942 -5.613 1.00 97.31 95 GLY A C 1
ATOM 725 O O . GLY A 1 95 ? -3.985 -2.054 -6.141 1.00 97.31 95 GLY A O 1
ATOM 726 N N . ASP A 1 96 ? -3.592 0.174 -6.164 1.00 97.75 96 ASP A N 1
ATOM 727 C CA . ASP A 1 96 ? -2.807 0.253 -7.392 1.00 97.75 96 ASP A CA 1
ATOM 728 C C . ASP A 1 96 ? -1.663 1.256 -7.174 1.00 97.75 96 ASP A C 1
ATOM 730 O O . ASP A 1 96 ? -1.915 2.438 -6.943 1.00 97.75 96 ASP A O 1
ATOM 734 N N . VAL A 1 97 ? -0.414 0.785 -7.159 1.00 96.69 97 VAL A N 1
ATOM 735 C CA . VAL A 1 97 ? 0.742 1.565 -6.693 1.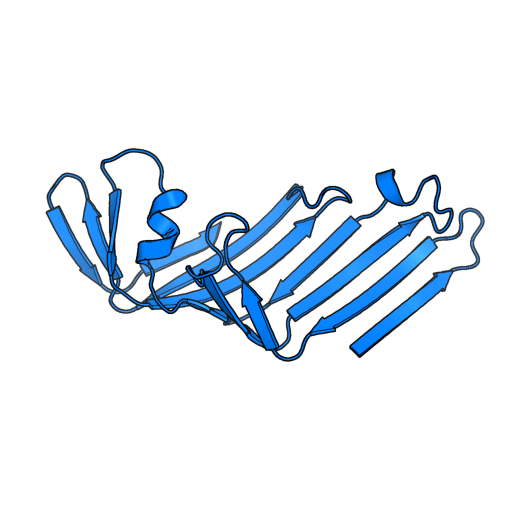00 96.69 97 VAL A CA 1
ATOM 736 C C . VAL A 1 97 ? 1.915 1.444 -7.658 1.00 96.69 97 VAL A C 1
ATOM 738 O O . VAL A 1 97 ? 2.343 0.335 -7.985 1.00 96.69 97 VAL A O 1
ATOM 741 N N . ALA A 1 98 ? 2.472 2.589 -8.052 1.00 97.25 98 ALA A N 1
ATOM 742 C CA . ALA A 1 98 ? 3.711 2.688 -8.807 1.00 97.25 98 ALA A CA 1
ATOM 743 C C . ALA A 1 98 ? 4.914 2.775 -7.855 1.00 97.25 98 ALA A C 1
ATOM 745 O O . ALA A 1 98 ? 4.963 3.638 -6.972 1.00 97.25 98 ALA A O 1
ATOM 746 N N . LEU A 1 99 ? 5.899 1.903 -8.059 1.00 95.56 99 LEU A N 1
ATOM 747 C CA . LEU A 1 99 ? 7.116 1.800 -7.259 1.00 95.56 99 LEU A CA 1
ATOM 748 C C . LEU A 1 99 ? 8.362 2.002 -8.128 1.00 95.56 99 LEU A C 1
ATOM 750 O O . LEU A 1 99 ? 8.397 1.598 -9.295 1.00 95.56 99 LEU A O 1
ATOM 754 N N . ASN A 1 100 ? 9.403 2.588 -7.541 1.00 93.56 100 ASN A N 1
ATOM 755 C CA . ASN A 1 100 ? 10.747 2.593 -8.120 1.00 93.56 100 ASN A CA 1
ATOM 756 C C . ASN A 1 100 ? 11.538 1.331 -7.707 1.00 93.56 100 ASN A C 1
ATOM 758 O O . ASN A 1 100 ? 11.051 0.474 -6.965 1.00 93.56 100 ASN A O 1
ATOM 762 N N . ALA A 1 101 ? 12.793 1.237 -8.146 1.00 88.94 101 ALA A N 1
ATOM 763 C CA . ALA A 1 101 ? 13.679 0.120 -7.818 1.00 88.94 101 ALA A CA 1
ATOM 764 C C . ALA A 1 101 ? 13.995 -0.053 -6.321 1.00 88.94 101 ALA A C 1
ATOM 766 O O . ALA A 1 101 ? 14.292 -1.164 -5.883 1.00 88.94 101 ALA A O 1
ATOM 767 N N . ALA A 1 102 ? 13.944 1.026 -5.535 1.00 89.88 102 ALA A N 1
ATOM 768 C CA . ALA A 1 102 ? 14.115 0.977 -4.084 1.00 89.88 102 ALA A CA 1
ATOM 769 C C . ALA A 1 102 ? 12.840 0.499 -3.360 1.00 89.88 102 ALA A C 1
ATOM 771 O O . ALA A 1 102 ? 12.888 0.162 -2.175 1.00 89.88 102 ALA A O 1
ATOM 772 N N . GLY A 1 103 ? 11.716 0.412 -4.079 1.00 88.62 103 GLY A N 1
ATOM 773 C CA . GLY A 1 103 ? 10.399 0.125 -3.525 1.00 88.62 103 GLY A CA 1
ATOM 774 C C . GLY A 1 103 ? 9.699 1.361 -2.963 1.00 88.62 103 GLY A C 1
ATOM 775 O O . GLY A 1 103 ? 8.689 1.209 -2.277 1.00 88.62 103 GLY A O 1
ATOM 776 N N . ASP A 1 104 ? 10.210 2.564 -3.239 1.00 91.44 104 ASP A N 1
ATOM 777 C CA . ASP A 1 104 ? 9.532 3.797 -2.856 1.00 91.44 104 ASP A CA 1
ATOM 778 C C . ASP A 1 104 ? 8.317 4.017 -3.751 1.00 91.44 104 ASP A C 1
ATOM 780 O O . ASP A 1 104 ? 8.359 3.789 -4.964 1.00 91.44 104 ASP A O 1
ATOM 784 N N . VAL A 1 105 ? 7.241 4.504 -3.141 1.00 90.25 105 VAL A N 1
ATOM 785 C CA . VAL A 1 105 ? 5.997 4.833 -3.832 1.00 90.25 105 VAL A CA 1
ATOM 786 C C . VAL A 1 105 ? 6.149 6.172 -4.548 1.00 90.25 105 VAL A C 1
ATOM 788 O O . VAL A 1 105 ? 6.411 7.187 -3.908 1.00 90.2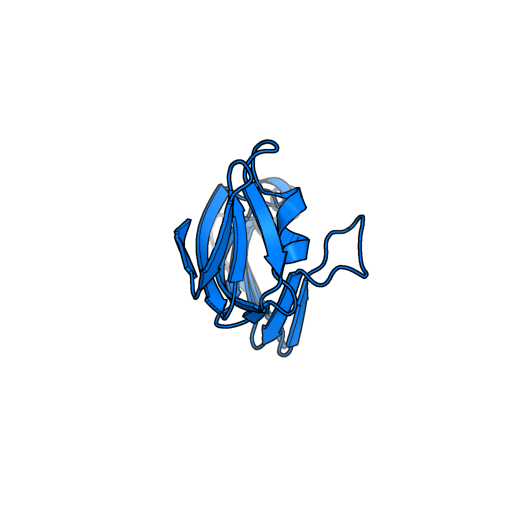5 105 VAL A O 1
ATOM 791 N N . GLY A 1 106 ? 5.964 6.176 -5.869 1.00 86.25 106 GLY A N 1
ATOM 792 C CA . GLY A 1 106 ? 5.927 7.406 -6.668 1.00 86.25 106 GLY A CA 1
ATOM 793 C C . GLY A 1 106 ? 4.519 7.997 -6.759 1.00 86.25 106 GLY A C 1
ATOM 794 O O . GLY A 1 106 ? 4.309 9.179 -6.506 1.00 86.25 106 GLY A O 1
ATOM 795 N N . SER A 1 107 ? 3.545 7.157 -7.100 1.00 90.50 107 SER A N 1
ATOM 796 C CA . SER A 1 107 ? 2.119 7.479 -7.122 1.00 90.50 107 SER A CA 1
ATOM 797 C C . SER A 1 107 ? 1.315 6.225 -6.799 1.00 90.50 107 SER A C 1
ATOM 799 O O . SER A 1 107 ? 1.811 5.103 -6.923 1.00 90.50 107 SER A O 1
ATOM 801 N N . GLY A 1 108 ? 0.069 6.389 -6.383 1.00 93.31 108 GLY A N 1
ATOM 802 C CA . GLY A 1 108 ? -0.807 5.257 -6.152 1.00 93.31 108 GLY A CA 1
ATOM 803 C C . GLY A 1 108 ? -2.207 5.702 -5.800 1.00 93.31 108 GLY A C 1
ATOM 804 O O . GLY A 1 108 ? -2.423 6.869 -5.490 1.00 93.31 108 GLY A O 1
ATOM 805 N N . HIS A 1 109 ? -3.123 4.749 -5.868 1.00 96.19 109 HIS A N 1
ATOM 806 C CA . HIS A 1 109 ? -4.478 4.896 -5.378 1.00 96.19 109 HIS A CA 1
ATOM 807 C C . HIS A 1 109 ? -4.780 3.749 -4.427 1.00 96.19 109 HIS A C 1
ATOM 809 O O . HIS A 1 109 ? -4.407 2.596 -4.679 1.00 96.19 109 HIS A O 1
ATOM 815 N N . ALA A 1 110 ? -5.488 4.053 -3.352 1.00 95.06 110 ALA A N 1
ATOM 816 C CA . ALA A 1 110 ? -5.981 3.066 -2.413 1.00 95.06 110 ALA A CA 1
ATOM 817 C C . ALA A 1 110 ? -7.423 3.383 -2.020 1.00 95.06 110 ALA A C 1
ATOM 819 O O . ALA A 1 110 ? -7.761 4.530 -1.747 1.00 95.06 110 ALA A O 1
ATOM 820 N N . ASN A 1 111 ? -8.265 2.352 -1.951 1.00 97.44 111 ASN A N 1
ATOM 821 C CA . ASN A 1 111 ? -9.607 2.449 -1.383 1.00 97.44 111 ASN A CA 1
ATOM 822 C C . ASN A 1 111 ? -9.757 1.436 -0.245 1.00 97.44 111 ASN A C 1
ATOM 824 O O . ASN A 1 111 ? -9.768 0.224 -0.487 1.00 97.44 111 ASN A O 1
ATOM 828 N N . LEU A 1 112 ? -9.870 1.945 0.982 1.00 96.12 112 LEU A N 1
ATOM 829 C CA . LEU A 1 112 ? -10.155 1.184 2.191 1.00 96.12 112 LEU A CA 1
ATOM 830 C C . LEU A 1 112 ? -11.629 1.342 2.566 1.00 96.12 112 LEU A C 1
ATOM 832 O O . LEU A 1 112 ? -12.067 2.434 2.919 1.00 96.12 112 LEU A O 1
ATOM 836 N N . ARG A 1 113 ? -12.360 0.228 2.611 1.00 97.31 113 ARG A N 1
ATOM 837 C CA . ARG A 1 113 ? -13.727 0.167 3.143 1.00 97.31 113 ARG A CA 1
ATOM 838 C C . ARG A 1 113 ? -13.717 -0.551 4.485 1.00 97.31 113 ARG A C 1
ATOM 840 O O . ARG A 1 113 ? -13.452 -1.752 4.537 1.00 97.31 113 ARG A O 1
ATOM 847 N N . GLY A 1 114 ? -13.984 0.181 5.558 1.00 96.38 114 GLY A N 1
ATOM 848 C CA . GLY A 1 114 ? -14.098 -0.317 6.924 1.00 96.38 114 GLY A CA 1
ATOM 849 C C . GLY A 1 114 ? -15.534 -0.695 7.284 1.00 96.38 114 GLY A C 1
ATOM 850 O O . GLY A 1 114 ? -16.471 0.037 6.981 1.00 96.38 114 GLY A O 1
ATOM 851 N N . GLN A 1 115 ? -15.681 -1.822 7.971 1.00 97.06 115 GLN A N 1
ATOM 852 C CA . GLN A 1 115 ? -16.930 -2.359 8.502 1.00 97.06 115 GLN A CA 1
ATOM 853 C C . GLN A 1 115 ? -16.867 -2.403 10.026 1.00 97.06 115 GLN A C 1
ATOM 855 O O . GLN A 1 115 ? -15.916 -2.950 10.604 1.00 97.0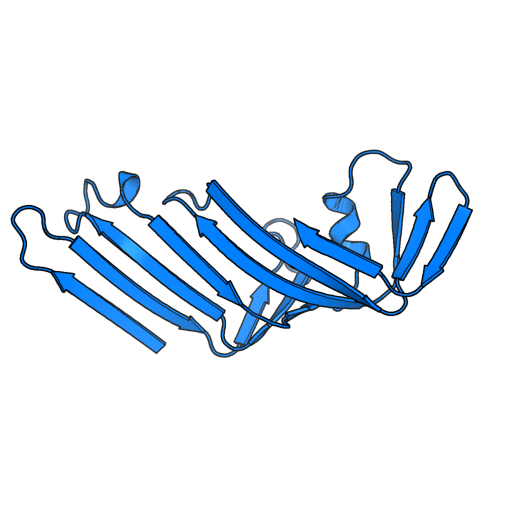6 115 GLN A O 1
ATOM 860 N N . GLY A 1 116 ? -17.878 -1.830 10.681 1.00 96.75 116 GLY A N 1
ATOM 861 C CA . GLY A 1 116 ? -17.933 -1.741 12.140 1.00 96.75 116 GLY A CA 1
ATOM 862 C C . GLY A 1 116 ? -16.704 -1.053 12.741 1.00 96.75 116 GLY A C 1
ATOM 863 O O . GLY A 1 116 ? -16.261 -1.425 13.831 1.00 96.75 116 GLY A O 1
ATOM 864 N N . ALA A 1 117 ? -16.131 -0.084 12.024 1.00 96.25 117 ALA A N 1
ATOM 865 C CA . ALA A 1 117 ? -14.985 0.688 12.468 1.00 96.25 117 ALA A CA 1
ATOM 866 C C . ALA A 1 117 ? -15.326 1.394 13.782 1.00 96.25 117 ALA A C 1
ATOM 868 O O . ALA A 1 117 ? -16.289 2.157 13.874 1.00 96.25 117 ALA A O 1
ATOM 869 N N . HIS A 1 118 ? -14.535 1.123 14.817 1.00 96.38 118 HIS A N 1
ATOM 870 C CA . HIS A 1 118 ? -14.638 1.797 16.107 1.00 96.38 118 HIS A CA 1
ATOM 871 C C . HIS A 1 118 ? -13.501 2.806 16.184 1.00 96.38 118 HIS A C 1
ATOM 873 O O . HIS A 1 118 ? -12.335 2.440 16.074 1.00 96.38 118 HIS A O 1
ATOM 879 N N . LEU A 1 119 ? -13.838 4.080 16.343 1.00 93.38 119 LEU A N 1
ATOM 880 C CA . LEU A 1 119 ? -12.905 5.199 16.322 1.00 93.38 119 LEU A CA 1
ATOM 881 C C . LEU A 1 119 ? -13.007 5.980 17.630 1.00 93.38 119 LEU A C 1
ATOM 883 O O . LEU A 1 119 ? -14.104 6.213 18.129 1.00 93.38 119 LEU A O 1
ATOM 887 N N . ALA A 1 120 ? -11.872 6.417 18.164 1.00 94.00 120 ALA A N 1
ATOM 888 C CA . ALA A 1 120 ? -11.808 7.504 19.129 1.00 94.00 120 ALA A CA 1
ATOM 889 C C . ALA A 1 120 ? -11.304 8.761 18.421 1.00 94.00 120 ALA A C 1
ATOM 891 O O . ALA A 1 120 ? -10.206 8.752 17.862 1.00 94.00 120 ALA A O 1
ATOM 892 N N . LEU A 1 121 ? -12.097 9.830 18.469 1.00 90.69 121 LEU A N 1
ATOM 893 C CA . LEU A 1 121 ? -11.756 11.141 17.931 1.00 90.69 121 LEU A CA 1
ATOM 894 C C . LEU A 1 121 ? -11.931 12.194 19.023 1.00 90.69 121 LEU A C 1
ATOM 896 O O . LEU A 1 121 ? -13.042 12.396 19.506 1.00 90.69 121 LEU A O 1
ATOM 900 N N . ALA A 1 122 ? -10.841 12.844 19.432 1.00 89.75 122 ALA A N 1
ATOM 901 C CA . ALA A 1 122 ? -10.861 13.896 20.458 1.00 89.75 122 ALA A CA 1
ATOM 902 C C . ALA A 1 122 ? -11.608 13.496 21.756 1.00 89.75 122 ALA A C 1
ATOM 904 O O . ALA A 1 122 ? -12.318 14.295 22.357 1.00 89.75 122 ALA A O 1
ATOM 905 N N . GLY A 1 123 ? -11.467 12.234 22.179 1.00 86.81 123 GLY A N 1
ATOM 906 C CA . GLY A 1 123 ? -12.121 11.692 23.378 1.00 86.81 123 GLY A CA 1
ATOM 907 C C . GLY A 1 123 ? -13.541 11.156 23.162 1.00 86.81 123 GLY A C 1
ATOM 908 O O . GLY A 1 123 ? -14.065 10.476 24.041 1.00 86.81 123 GLY A O 1
ATOM 909 N N . VAL A 1 124 ? -14.142 11.375 21.990 1.00 93.94 124 VAL A N 1
ATOM 910 C CA . VAL A 1 124 ? -15.445 10.809 21.620 1.00 93.94 124 VAL A CA 1
ATOM 911 C C . VAL A 1 124 ? -15.242 9.457 20.949 1.00 93.94 124 VAL A C 1
ATOM 913 O O . VAL A 1 124 ? -14.435 9.331 20.029 1.00 93.94 124 VAL A O 1
ATOM 916 N N . GLN A 1 125 ? -15.986 8.443 21.390 1.00 95.38 125 GLN A N 1
ATOM 917 C CA . GLN A 1 125 ? -16.005 7.137 20.735 1.00 95.38 125 GLN A CA 1
ATOM 918 C C . GLN A 1 125 ? -17.169 7.044 19.751 1.00 95.38 125 GLN A C 1
ATOM 920 O O . GLN A 1 125 ? -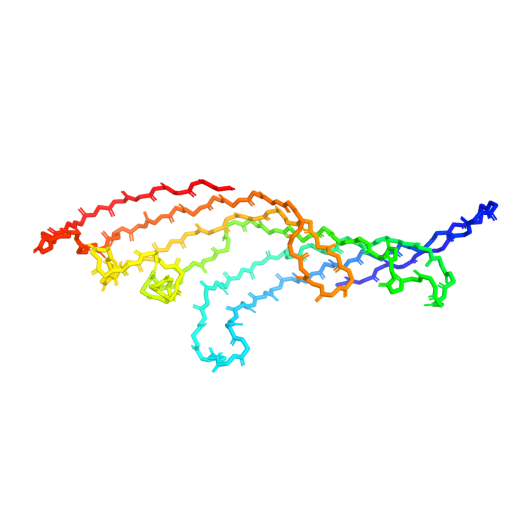18.310 7.334 20.099 1.00 95.38 125 GLN A O 1
ATOM 925 N N . MET A 1 126 ? -16.875 6.602 18.533 1.00 94.56 126 MET A N 1
ATOM 926 C CA . MET A 1 126 ? -17.835 6.439 17.444 1.00 94.56 126 MET A CA 1
ATOM 927 C C . MET A 1 126 ? -17.723 5.035 16.859 1.00 94.56 126 MET A C 1
ATOM 929 O O . MET A 1 126 ? -16.640 4.445 16.850 1.00 94.56 126 MET A O 1
ATOM 933 N N . ARG A 1 127 ? -18.834 4.506 16.346 1.00 96.69 127 ARG A N 1
ATOM 934 C CA . ARG A 1 127 ? -18.867 3.237 15.619 1.00 96.69 127 ARG A CA 1
ATOM 935 C C . ARG A 1 127 ? -19.703 3.382 14.358 1.00 96.69 127 ARG A C 1
ATOM 937 O O . ARG A 1 127 ? -20.804 3.918 14.425 1.00 96.69 127 ARG A O 1
ATOM 944 N N . GLY A 1 128 ? -19.196 2.869 13.246 1.00 95.44 128 GLY A N 1
ATOM 945 C CA . GLY A 1 128 ? -19.904 2.849 11.972 1.00 95.44 128 GLY A CA 1
ATOM 946 C C . GLY A 1 128 ? -19.042 2.262 10.865 1.00 95.44 128 GLY A C 1
ATOM 947 O O . GLY A 1 128 ? -17.917 1.831 11.109 1.00 95.44 128 GLY A O 1
ATOM 948 N N . ASP A 1 129 ? -19.571 2.258 9.652 1.00 96.06 129 ASP A N 1
ATOM 949 C CA . ASP A 1 129 ? -18.792 1.924 8.464 1.00 96.06 129 ASP A CA 1
ATOM 950 C C . ASP A 1 129 ? -18.086 3.181 7.945 1.00 96.06 129 ASP A C 1
ATOM 952 O O . ASP A 1 129 ? -18.539 4.305 8.177 1.00 96.06 129 ASP A O 1
ATOM 956 N N . ALA A 1 130 ? -16.947 3.002 7.280 1.00 90.81 130 ALA A N 1
ATOM 957 C CA . ALA A 1 130 ? -16.129 4.107 6.793 1.00 90.81 130 ALA A CA 1
ATOM 958 C C . ALA A 1 130 ? -15.502 3.771 5.442 1.00 90.81 130 ALA A C 1
ATOM 960 O O . ALA A 1 130 ? -15.180 2.618 5.171 1.00 90.81 130 ALA A O 1
ATOM 961 N N . GLU A 1 131 ? -15.269 4.787 4.620 1.00 93.81 131 GLU A N 1
ATOM 962 C CA . GLU A 1 131 ? -14.507 4.663 3.381 1.00 93.81 131 GLU A CA 1
ATOM 963 C C . GLU A 1 131 ? -13.393 5.710 3.369 1.00 93.81 131 GLU A C 1
ATOM 965 O O . GLU A 1 131 ? -13.609 6.863 3.746 1.00 93.81 131 GLU A O 1
ATOM 970 N N . LEU A 1 132 ? -12.195 5.295 2.967 1.00 90.44 132 LEU A N 1
ATOM 971 C CA . LEU A 1 132 ? -11.042 6.165 2.789 1.00 90.44 132 LEU A CA 1
ATOM 972 C C . LEU A 1 132 ? -10.448 5.928 1.407 1.00 90.44 132 LEU A C 1
ATOM 974 O O . LEU A 1 132 ? -10.103 4.799 1.059 1.00 90.44 132 LEU A O 1
ATOM 978 N N . GLN A 1 133 ? -10.284 7.017 0.665 1.00 93.00 133 GLN A N 1
ATOM 979 C CA . GLN A 1 133 ? -9.660 7.041 -0.649 1.00 93.00 133 GLN A CA 1
ATOM 980 C C . GLN A 1 133 ? -8.433 7.954 -0.590 1.00 93.00 133 GLN A C 1
ATOM 982 O O . GLN A 1 133 ? -8.513 9.046 -0.020 1.00 93.00 133 GLN A O 1
ATOM 987 N N . ALA A 1 134 ? -7.308 7.491 -1.129 1.00 86.00 134 ALA A N 1
ATOM 988 C CA . ALA A 1 134 ? -6.041 8.219 -1.189 1.00 86.00 134 ALA A CA 1
ATOM 989 C C . ALA A 1 134 ? -5.337 7.959 -2.517 1.00 86.00 134 ALA A C 1
ATOM 991 O O . ALA A 1 134 ? -5.547 6.848 -3.061 1.00 86.00 134 ALA A O 1
#

Foldseek 3Di:
DKDWDWDPDPFIKIKMKDWDAKDWDDDPVGNVQTQWIFGGKIKIWMAGPPPVGCLVGIKIKIWGWFTKGQWPQSCQVVDPDDFKGWPTWIWTKTKIFMAHSVRDTPDIKMKTWTAQTWMGGNNDIDTGIDIDID

Secondary structure (DSSP, 8-state):
-EEEEEE-SSS-EEEEEEEEEEEEE--TT-TTS--EEEEEEEEEEEEESSHHHHHHH-EEEEEEEEEEES-GGGGGGGS-SSSEEEEEEEEEEEEEEEEETT--EEEEEEEEEEEEEEEEETTEEEEEEEEEE-

Sequence (134 aa):
KAHGRIDAAATPQAHLEVSIPTFKAAPRDAPRQVLLDGRDLQLAMHGDAELARLRDTLKAQLRFSDARVPDLTVYNRYLPGKNVRLLGGSGSLTGDVALNAAGDVGSGHANLRGQGAHLALAGVQMRGDAELQA

Radius of gyration: 18.36 Å; chains: 1; bounding box: 44×31×53 Å

Organism: Xanthomonas perforans (NCBI:txid442694)

pLDDT: mean 94.1, std 4.23, range [78.44, 98.5]